Protein AF-A0A5J5FDM2-F1 (afdb_monomer_lite)

Foldseek 3Di:
DPPPLPCVCVLPPDDVVSSVLLVVLLVVQVVPPPVRSSVLSVLQVVVCVLLVHHLVVLLVLLVDPCSLVSLLVSLVVCVVVVHALLVSVVSVVSSQSSNVSVVRHDDNPHDTPNNVPDPPVVPDDDDDPVRLVVVLVPDDPVVNVLSCCCVPVVDDSCVVADPSRPRD

Structure (mmCIF, N/CA/C/O backbone):
data_AF-A0A5J5FDM2-F1
#
_entry.id   AF-A0A5J5FDM2-F1
#
loop_
_atom_site.group_PDB
_atom_site.id
_atom_site.type_symbol
_atom_site.label_atom_id
_atom_site.label_alt_id
_atom_site.label_comp_id
_atom_site.label_asym_id
_atom_site.label_entity_id
_atom_site.label_seq_id
_atom_site.pdbx_PDB_ins_code
_atom_site.Cartn_x
_atom_site.Cartn_y
_atom_site.Cartn_z
_atom_site.occupancy
_atom_site.B_iso_or_equiv
_atom_site.auth_seq_id
_atom_site.auth_comp_id
_atom_site.auth_asym_id
_atom_site.auth_atom_id
_atom_site.pdbx_PDB_model_num
ATOM 1 N N . MET A 1 1 ? 3.220 13.444 -18.252 1.00 30.58 1 MET A N 1
ATOM 2 C CA . MET A 1 1 ? 1.782 13.329 -17.924 1.00 30.58 1 MET A CA 1
ATOM 3 C C . MET A 1 1 ? 1.684 13.108 -16.427 1.00 30.58 1 MET A C 1
ATOM 5 O O . MET A 1 1 ? 1.745 11.972 -15.974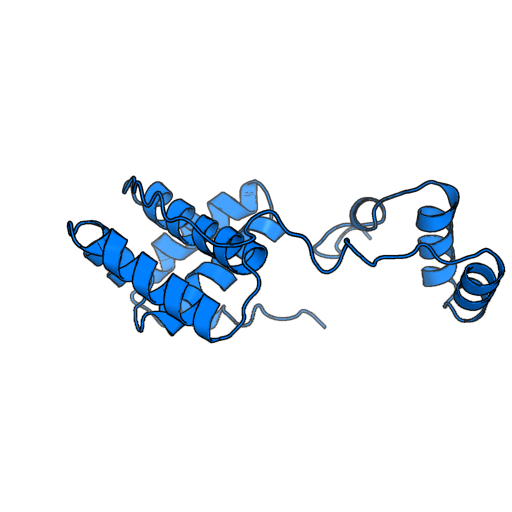 1.00 30.58 1 MET A O 1
ATOM 9 N N . THR A 1 2 ? 1.669 14.200 -15.666 1.00 30.70 2 THR A N 1
ATOM 10 C CA . THR A 1 2 ? 1.570 14.185 -14.205 1.00 30.70 2 THR A CA 1
ATOM 11 C C . THR A 1 2 ? 0.257 13.499 -13.863 1.00 30.70 2 THR A C 1
ATOM 13 O O . THR A 1 2 ? -0.815 14.033 -14.148 1.00 30.70 2 THR A O 1
ATOM 16 N N . ARG A 1 3 ? 0.318 12.254 -13.381 1.00 34.44 3 ARG A N 1
ATOM 17 C CA . ARG A 1 3 ? -0.874 11.568 -12.888 1.00 34.44 3 ARG A CA 1
ATOM 18 C C . ARG A 1 3 ? -1.282 12.316 -11.630 1.00 34.44 3 ARG A C 1
ATOM 20 O O . ARG A 1 3 ? -0.733 12.055 -10.568 1.00 34.44 3 ARG A O 1
ATOM 27 N N . GLU A 1 4 ? -2.208 13.263 -11.765 1.00 39.03 4 GLU A N 1
ATOM 28 C CA . GLU A 1 4 ? -2.963 13.774 -10.625 1.00 39.03 4 GLU A CA 1
ATOM 29 C C . GLU A 1 4 ? -3.376 12.552 -9.787 1.00 39.03 4 GLU A C 1
ATOM 31 O O . GLU A 1 4 ? -3.972 11.617 -10.345 1.00 39.03 4 GLU A O 1
ATOM 36 N N . PRO A 1 5 ? -3.004 12.477 -8.496 1.00 48.97 5 PRO A N 1
ATOM 37 C CA . PRO A 1 5 ? -3.362 11.329 -7.686 1.00 48.97 5 PRO A CA 1
ATOM 38 C C . PRO A 1 5 ? -4.881 11.198 -7.750 1.00 48.97 5 PRO A C 1
ATOM 40 O O . PRO A 1 5 ? -5.584 12.153 -7.414 1.00 48.97 5 PRO A O 1
ATOM 43 N N . LYS A 1 6 ? -5.393 10.026 -8.166 1.00 46.84 6 LYS A N 1
ATOM 44 C CA . LYS A 1 6 ? -6.831 9.683 -8.327 1.00 46.84 6 LYS A CA 1
ATOM 45 C C . LYS A 1 6 ? -7.716 9.985 -7.101 1.00 46.84 6 LYS A C 1
ATOM 47 O O . LYS A 1 6 ? -8.914 9.723 -7.104 1.00 46.84 6 LYS A O 1
ATOM 52 N N . TYR A 1 7 ? -7.116 10.496 -6.042 1.00 52.44 7 TYR A N 1
ATOM 53 C CA . TYR A 1 7 ? -7.615 10.548 -4.694 1.00 52.44 7 TYR A CA 1
ATOM 54 C C . TYR A 1 7 ? -7.629 11.971 -4.119 1.00 52.44 7 TYR A C 1
ATOM 56 O O . TYR A 1 7 ? -8.100 12.139 -2.999 1.00 52.44 7 TYR A O 1
ATOM 64 N N . LYS A 1 8 ? -7.184 12.994 -4.879 1.00 52.06 8 LYS A N 1
ATOM 65 C CA . LYS A 1 8 ? -7.336 14.417 -4.507 1.00 52.06 8 LYS A CA 1
ATOM 66 C C . LYS A 1 8 ? -8.771 14.741 -4.077 1.00 52.06 8 LYS A C 1
ATOM 68 O O . LYS A 1 8 ? -8.947 15.469 -3.110 1.00 52.06 8 LYS A O 1
ATOM 73 N N . LYS A 1 9 ? -9.767 14.111 -4.718 1.00 53.59 9 LYS A N 1
ATOM 74 C CA . LYS A 1 9 ? -11.189 14.245 -4.374 1.00 53.59 9 LYS A CA 1
ATOM 75 C C . LYS A 1 9 ? -11.499 13.966 -2.894 1.00 53.59 9 LYS A C 1
ATOM 77 O O . LYS A 1 9 ? -12.259 14.699 -2.280 1.00 53.59 9 LYS A O 1
ATOM 82 N N . TYR A 1 10 ? -10.823 12.995 -2.271 1.00 54.69 10 TYR A N 1
ATOM 83 C CA . TYR A 1 10 ? -11.023 12.654 -0.854 1.00 54.69 10 TYR A CA 1
ATOM 84 C C . TYR A 1 10 ? -10.352 13.639 0.113 1.00 54.69 10 TYR A C 1
ATOM 86 O O . TYR A 1 10 ? -10.640 13.605 1.302 1.00 54.69 10 TYR A O 1
ATOM 94 N N . ILE A 1 11 ? -9.462 14.505 -0.383 1.00 54.84 11 ILE A N 1
ATOM 95 C CA . ILE A 1 11 ? -8.869 15.617 0.377 1.00 54.84 11 ILE A CA 1
ATOM 96 C C . ILE A 1 11 ? -9.738 16.881 0.240 1.00 54.84 11 ILE A C 1
ATOM 98 O O . ILE A 1 11 ? -9.611 17.802 1.041 1.00 54.84 11 ILE A O 1
ATOM 102 N N . THR A 1 12 ? -10.612 16.949 -0.769 1.00 50.97 12 THR A N 1
ATOM 103 C CA . THR A 1 12 ? -11.384 18.157 -1.099 1.00 50.97 12 THR A CA 1
ATOM 104 C C . THR A 1 12 ? -12.884 18.057 -0.817 1.00 50.97 12 THR A C 1
ATOM 106 O O . THR A 1 12 ? -13.516 19.098 -0.689 1.00 50.97 12 THR A O 1
ATOM 109 N N . GLU A 1 13 ? -13.467 16.857 -0.712 1.00 52.12 13 GLU A N 1
ATOM 110 C CA . GLU A 1 13 ? -14.934 16.666 -0.685 1.00 52.12 13 GLU A CA 1
ATOM 111 C C . GLU A 1 13 ? -15.542 16.361 0.703 1.00 52.12 13 GLU A C 1
ATOM 113 O O . GLU A 1 13 ? -16.762 16.296 0.820 1.00 52.12 13 GLU A O 1
ATOM 118 N N . GLY A 1 14 ? -14.747 16.188 1.769 1.00 56.25 14 GLY A N 1
ATOM 119 C CA . GLY A 1 14 ? -15.275 15.958 3.127 1.00 56.25 14 GLY A CA 1
ATOM 120 C C . GLY A 1 14 ? -15.301 17.198 4.033 1.00 56.25 14 GLY A C 1
ATOM 121 O O . GLY A 1 14 ? -14.917 18.290 3.615 1.00 56.25 14 GLY A O 1
ATOM 122 N N . SER A 1 15 ? -15.732 17.028 5.296 1.00 55.62 15 SER A N 1
ATOM 123 C CA . SER A 1 15 ? -15.656 18.083 6.327 1.00 55.62 15 SER A CA 1
ATOM 124 C C . SER A 1 15 ? -14.235 18.681 6.385 1.00 55.62 15 SER A C 1
ATOM 126 O O . SER A 1 15 ? -13.265 17.917 6.311 1.00 55.62 15 SER A O 1
ATOM 128 N N . PRO A 1 16 ? -14.069 20.010 6.552 1.00 63.22 16 PRO A N 1
ATOM 129 C CA . PRO A 1 16 ? -12.752 20.648 6.618 1.00 63.22 16 PRO A CA 1
ATOM 130 C C . PRO A 1 16 ? -11.790 19.986 7.617 1.00 63.22 16 PRO A C 1
ATOM 132 O O . PRO A 1 16 ? -10.593 19.877 7.356 1.00 63.22 16 PRO A O 1
ATOM 135 N N . GLU A 1 17 ? -12.315 19.492 8.740 1.00 61.22 17 GLU A N 1
ATOM 136 C CA . GLU A 1 17 ? -11.534 18.830 9.789 1.00 61.22 17 GLU A CA 1
ATOM 137 C C . GLU A 1 17 ? -11.070 17.422 9.390 1.00 61.22 17 GLU A C 1
ATOM 139 O O . GLU A 1 17 ? -9.923 17.054 9.658 1.00 61.22 17 GLU A O 1
ATOM 144 N N . PHE A 1 18 ? -11.923 16.656 8.701 1.00 68.31 18 PHE A N 1
ATOM 145 C CA . PHE A 1 18 ? -11.576 15.339 8.154 1.00 68.31 18 PHE A CA 1
ATOM 146 C C . PHE A 1 18 ? -10.433 15.454 7.146 1.00 68.31 18 PHE A C 1
ATOM 148 O O . PHE A 1 18 ? -9.412 14.767 7.261 1.00 68.31 18 PHE A O 1
ATOM 155 N N . ASN A 1 19 ? -10.575 16.388 6.205 1.00 74.00 19 ASN A N 1
ATOM 156 C CA . ASN A 1 19 ? -9.572 16.642 5.179 1.00 74.00 19 ASN A CA 1
ATOM 157 C C . ASN A 1 19 ? -8.234 17.053 5.815 1.00 74.00 19 ASN A C 1
ATOM 159 O O . ASN A 1 19 ? -7.168 16.668 5.333 1.00 74.00 19 ASN A O 1
ATOM 163 N N . LEU A 1 20 ? -8.275 17.788 6.932 1.00 83.00 20 LEU A N 1
ATOM 164 C CA . LEU A 1 20 ? -7.082 18.231 7.643 1.00 83.00 20 LEU A CA 1
ATOM 165 C C . LEU A 1 20 ? -6.358 17.093 8.379 1.00 83.00 20 LEU A C 1
ATOM 167 O O . LEU A 1 20 ? -5.132 17.020 8.291 1.00 83.00 20 LEU A O 1
ATOM 171 N N . GLN A 1 21 ? -7.065 16.206 9.087 1.00 87.38 21 GLN A N 1
ATOM 172 C CA . GLN A 1 21 ? -6.434 15.073 9.787 1.00 87.38 21 GLN A CA 1
ATOM 173 C C . GLN A 1 21 ? -5.804 14.088 8.804 1.00 87.38 21 GLN A C 1
ATOM 175 O O . GLN A 1 21 ? -4.645 13.698 8.966 1.00 87.38 21 GLN A O 1
ATOM 180 N N . LEU A 1 22 ? -6.538 13.747 7.744 1.00 87.69 22 LEU A N 1
ATOM 181 C CA . LEU A 1 22 ? -6.052 12.842 6.713 1.00 87.69 22 LEU A CA 1
ATOM 182 C C . LEU A 1 22 ? -4.842 13.439 5.974 1.00 87.69 22 LEU A C 1
ATOM 184 O O . LEU A 1 22 ? -3.858 12.739 5.734 1.00 87.69 22 LEU A O 1
ATOM 188 N N . LYS A 1 23 ? -4.863 14.753 5.700 1.00 87.69 23 LYS A N 1
ATOM 189 C CA . LYS A 1 23 ? -3.710 15.483 5.155 1.00 87.69 23 LYS A CA 1
ATOM 190 C C . LYS A 1 23 ? -2.513 15.455 6.104 1.00 87.69 23 LYS A C 1
ATOM 192 O O . LYS A 1 23 ? -1.408 15.179 5.657 1.00 87.69 23 LYS A O 1
ATOM 197 N N . ARG A 1 24 ? -2.705 15.705 7.404 1.00 91.44 24 ARG A N 1
ATOM 198 C CA . ARG A 1 24 ? -1.613 15.660 8.397 1.00 91.44 24 ARG A CA 1
ATOM 199 C C . ARG A 1 24 ? -0.960 14.282 8.461 1.00 91.44 24 ARG A C 1
ATOM 201 O O . ARG A 1 24 ? 0.263 14.200 8.482 1.00 91.44 24 ARG A O 1
ATOM 208 N N . TRP A 1 25 ? -1.758 13.217 8.449 1.00 94.25 25 TRP A N 1
ATOM 209 C CA . TRP A 1 25 ? -1.241 11.850 8.405 1.00 94.25 25 TRP A CA 1
ATOM 210 C C . TRP A 1 25 ? -0.455 11.576 7.121 1.00 94.25 25 TRP A C 1
ATOM 212 O O . TRP A 1 25 ? 0.660 11.060 7.184 1.00 94.25 25 TRP A O 1
ATOM 222 N N . TYR A 1 26 ? -1.005 11.969 5.969 1.00 91.75 26 TYR A N 1
ATOM 223 C CA . TYR A 1 26 ? -0.344 11.816 4.676 1.00 91.75 26 TYR A CA 1
ATOM 224 C C . TYR A 1 26 ? 1.000 12.554 4.623 1.00 91.75 26 TYR A C 1
ATOM 226 O O . TYR A 1 26 ? 2.009 11.947 4.275 1.00 91.75 26 TYR A O 1
ATOM 234 N N . GLU A 1 27 ? 1.040 13.828 5.020 1.00 90.38 27 GLU A N 1
ATOM 235 C CA . GLU A 1 27 ? 2.276 14.622 5.045 1.00 90.38 27 GLU A CA 1
ATOM 236 C C . GLU A 1 27 ? 3.299 14.050 6.036 1.00 90.38 27 GLU A C 1
ATOM 238 O O . GLU A 1 27 ? 4.490 13.994 5.734 1.00 90.38 27 GLU A O 1
ATOM 243 N N . ASN A 1 28 ? 2.847 13.537 7.187 1.00 94.31 28 ASN A N 1
ATOM 244 C CA . ASN A 1 28 ? 3.720 12.856 8.142 1.00 94.31 28 ASN A CA 1
ATOM 245 C C . ASN A 1 28 ? 4.359 11.588 7.547 1.00 94.31 28 ASN A C 1
ATOM 247 O O . ASN A 1 28 ? 5.544 11.341 7.755 1.00 94.31 28 ASN A O 1
ATOM 251 N N . LEU A 1 29 ? 3.605 10.787 6.785 1.00 93.94 29 LEU A N 1
ATOM 252 C CA . LEU A 1 29 ? 4.170 9.642 6.061 1.00 93.94 29 LEU A CA 1
ATOM 253 C C . LEU A 1 29 ? 5.117 10.096 4.945 1.00 93.94 29 LEU A C 1
ATOM 255 O O . LEU A 1 29 ? 6.194 9.519 4.776 1.00 93.94 29 LEU A O 1
ATOM 259 N N . LYS A 1 30 ? 4.728 11.140 4.204 1.00 90.12 30 LYS A N 1
ATOM 260 C CA . LYS A 1 30 ? 5.486 11.680 3.072 1.00 90.12 30 LYS A CA 1
ATOM 261 C C . LYS A 1 30 ? 6.852 12.200 3.510 1.00 90.12 30 LYS A C 1
ATOM 263 O O . LYS A 1 30 ? 7.819 11.994 2.784 1.00 90.12 30 LYS A O 1
ATOM 268 N N . ALA A 1 31 ? 6.943 12.784 4.707 1.00 90.56 31 ALA A N 1
ATOM 269 C CA . ALA A 1 31 ? 8.198 13.244 5.298 1.00 90.56 31 ALA A CA 1
ATOM 270 C C . ALA A 1 31 ? 9.259 12.134 5.412 1.00 90.56 31 ALA A C 1
ATOM 272 O O . ALA A 1 31 ? 10.451 12.427 5.393 1.00 90.56 31 ALA A O 1
ATOM 273 N N . HIS A 1 32 ? 8.840 10.867 5.511 1.00 89.69 32 HIS A N 1
ATOM 274 C CA . HIS A 1 32 ? 9.751 9.725 5.489 1.00 89.69 32 HIS A CA 1
ATOM 275 C C . HIS A 1 32 ? 9.853 9.073 4.104 1.00 89.69 32 HIS A C 1
ATOM 277 O O . HIS A 1 32 ? 10.944 8.738 3.653 1.00 89.69 32 HIS A O 1
ATOM 283 N N . SER A 1 33 ? 8.721 8.852 3.430 1.00 89.88 33 SER A N 1
ATOM 284 C CA . SER A 1 33 ? 8.680 8.190 2.125 1.00 89.88 33 SER A CA 1
ATOM 285 C C . SER A 1 33 ? 7.412 8.559 1.359 1.00 89.88 33 SER A C 1
ATOM 287 O O . SER A 1 33 ? 6.301 8.191 1.753 1.00 89.88 33 SER A O 1
ATOM 289 N N . VAL A 1 34 ? 7.584 9.210 0.205 1.00 88.12 34 VAL A N 1
ATOM 290 C CA . VAL A 1 34 ? 6.486 9.538 -0.721 1.00 88.12 34 VAL A CA 1
ATOM 291 C C . VAL A 1 34 ? 5.754 8.271 -1.175 1.00 88.12 34 VAL A C 1
ATOM 293 O O . VAL A 1 34 ? 4.527 8.212 -1.129 1.00 88.12 34 VAL A O 1
ATOM 296 N N . ILE A 1 35 ? 6.504 7.216 -1.515 1.00 89.69 35 ILE A N 1
ATOM 297 C CA . ILE A 1 35 ? 5.959 5.916 -1.941 1.00 89.69 35 ILE A CA 1
ATOM 298 C C . ILE A 1 35 ? 5.047 5.328 -0.865 1.00 89.69 35 ILE A C 1
ATOM 300 O O . ILE A 1 35 ? 3.944 4.856 -1.158 1.00 89.69 35 ILE A O 1
ATOM 304 N N . THR A 1 36 ? 5.502 5.363 0.390 1.00 91.56 36 THR A N 1
ATOM 305 C CA . THR A 1 36 ? 4.733 4.850 1.528 1.00 91.56 36 THR A CA 1
ATOM 306 C C . THR A 1 36 ? 3.470 5.670 1.728 1.00 91.56 36 THR A C 1
ATOM 308 O O . THR A 1 36 ? 2.400 5.082 1.852 1.00 91.56 36 THR A O 1
ATOM 311 N N . ALA A 1 37 ? 3.567 7.001 1.697 1.00 90.62 37 ALA A N 1
ATOM 312 C CA . ALA A 1 37 ? 2.421 7.892 1.852 1.00 90.62 37 ALA A CA 1
ATOM 313 C C . ALA A 1 37 ? 1.338 7.617 0.801 1.00 90.62 37 ALA A C 1
ATOM 315 O O . ALA A 1 37 ? 0.182 7.373 1.148 1.00 90.62 37 ALA A O 1
ATOM 316 N N . GLU A 1 38 ? 1.710 7.567 -0.480 1.00 88.88 38 GLU A N 1
ATOM 317 C CA . GLU A 1 38 ? 0.766 7.296 -1.568 1.00 88.88 38 GLU A CA 1
ATOM 318 C C . GLU A 1 38 ? 0.156 5.900 -1.488 1.00 88.88 38 GLU A C 1
ATOM 320 O O . GLU A 1 38 ? -1.042 5.712 -1.732 1.00 88.88 38 GLU A O 1
ATOM 325 N N . THR A 1 39 ? 0.980 4.905 -1.170 1.00 90.62 39 THR A N 1
ATOM 326 C CA . THR A 1 39 ? 0.529 3.520 -1.106 1.00 90.62 39 THR A CA 1
ATOM 327 C C . THR A 1 39 ? -0.404 3.320 0.084 1.00 90.62 39 THR A C 1
ATOM 329 O O . THR A 1 39 ? -1.495 2.772 -0.081 1.00 90.62 39 THR A O 1
ATOM 332 N N . TYR A 1 40 ? -0.039 3.823 1.263 1.00 93.56 40 TYR A N 1
ATOM 333 C CA . TYR A 1 40 ? -0.863 3.717 2.463 1.00 93.56 40 TYR A CA 1
ATOM 334 C C . TYR A 1 40 ? -2.189 4.443 2.283 1.00 93.56 40 TYR A C 1
ATOM 336 O O . TYR A 1 40 ? -3.238 3.876 2.576 1.00 93.56 40 TYR A O 1
ATOM 344 N N . PHE A 1 41 ? -2.165 5.649 1.719 1.00 89.94 41 PHE A N 1
ATOM 345 C CA . PHE A 1 41 ? -3.378 6.404 1.433 1.00 89.94 41 PHE A CA 1
ATOM 346 C C . PHE A 1 41 ? -4.341 5.627 0.526 1.00 89.94 41 PHE A C 1
ATOM 348 O O . PHE A 1 41 ? -5.522 5.475 0.836 1.00 89.94 41 PHE A O 1
ATOM 355 N N . ARG A 1 42 ? -3.829 5.060 -0.572 1.00 87.62 42 ARG A N 1
ATOM 356 C CA . ARG A 1 42 ? -4.631 4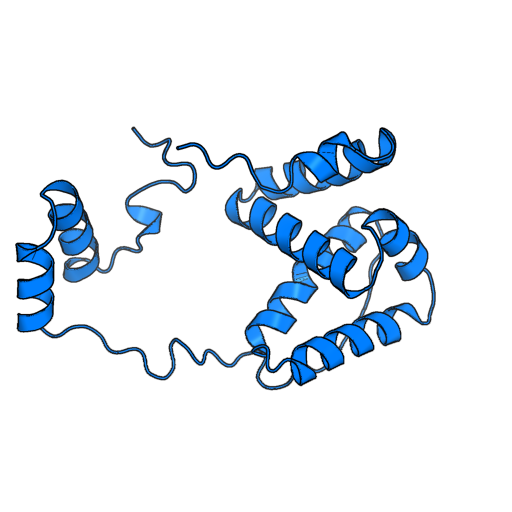.275 -1.521 1.00 87.62 42 ARG A CA 1
ATOM 357 C C . ARG A 1 42 ? -5.247 3.038 -0.875 1.00 87.62 42 ARG A C 1
ATOM 359 O O . ARG A 1 42 ? -6.412 2.738 -1.117 1.00 87.62 42 ARG A O 1
ATOM 366 N N . HIS A 1 43 ? -4.466 2.316 -0.080 1.00 89.69 43 HIS A N 1
ATOM 367 C CA . HIS A 1 43 ? -4.929 1.105 0.587 1.00 89.69 43 HIS A CA 1
ATOM 368 C C . HIS A 1 43 ? -5.914 1.401 1.725 1.00 89.69 43 HIS A C 1
ATOM 370 O O . HIS A 1 43 ? -6.862 0.640 1.890 1.00 89.69 43 HIS A O 1
ATOM 376 N N . LEU A 1 44 ? -5.752 2.514 2.452 1.00 91.12 44 LEU A N 1
ATOM 377 C CA . LEU A 1 44 ? -6.726 2.970 3.447 1.00 91.12 44 LEU A CA 1
ATOM 378 C C . LEU A 1 44 ? -8.083 3.264 2.795 1.00 91.12 44 LEU A C 1
ATOM 380 O O . LEU A 1 44 ? -9.113 2.803 3.280 1.00 91.12 44 LEU A O 1
ATOM 384 N N . LEU A 1 45 ? -8.088 3.986 1.671 1.00 87.00 45 LEU A N 1
ATOM 385 C CA . LEU A 1 45 ? -9.321 4.281 0.939 1.00 87.00 45 LEU A CA 1
ATOM 386 C C . LEU A 1 45 ? -9.965 3.028 0.346 1.00 87.00 45 LEU A C 1
ATOM 388 O O . LEU A 1 45 ? -11.182 2.893 0.398 1.00 87.00 45 LEU A O 1
ATOM 392 N N . LEU A 1 46 ? -9.164 2.100 -0.183 1.00 84.75 46 LEU A N 1
ATOM 393 C CA . LEU A 1 46 ? -9.672 0.811 -0.647 1.00 84.75 46 LEU A CA 1
ATOM 394 C C . LEU A 1 46 ? -10.344 0.038 0.493 1.00 84.75 46 LEU A C 1
ATOM 396 O O . LEU A 1 46 ? -11.395 -0.554 0.290 1.00 84.75 46 LEU A O 1
ATOM 400 N N . TRP A 1 47 ? -9.754 0.051 1.687 1.00 85.94 47 TRP A N 1
ATOM 401 C CA . TRP A 1 47 ? -10.368 -0.541 2.873 1.00 85.94 47 TRP A CA 1
ATOM 402 C C . TRP A 1 47 ? -11.718 0.088 3.193 1.00 85.94 47 TRP A C 1
ATOM 404 O O . TRP A 1 47 ? -12.696 -0.627 3.392 1.00 85.94 47 TRP A O 1
ATOM 414 N N . CYS A 1 48 ? -11.764 1.419 3.189 1.00 86.12 48 CYS A N 1
ATOM 415 C CA . CYS A 1 48 ? -12.980 2.173 3.450 1.00 86.12 48 CYS A CA 1
ATOM 416 C C . CYS A 1 48 ? -14.094 1.811 2.455 1.00 86.12 48 CYS A C 1
ATOM 418 O O . CYS A 1 48 ? -15.209 1.505 2.860 1.00 86.12 48 CYS A O 1
ATOM 420 N N . ASP A 1 49 ? -13.761 1.739 1.167 1.00 84.69 49 ASP A N 1
ATOM 421 C CA . ASP A 1 49 ? -14.685 1.338 0.101 1.00 84.69 49 ASP A CA 1
ATOM 422 C C . ASP A 1 49 ? -15.227 -0.091 0.304 1.00 84.69 49 ASP A C 1
ATOM 424 O O . ASP A 1 49 ? -16.424 -0.343 0.184 1.00 84.69 49 ASP A O 1
ATOM 428 N N . ARG A 1 50 ? -14.365 -1.039 0.696 1.00 82.94 50 ARG A N 1
ATOM 429 C CA . ARG A 1 50 ? -14.743 -2.453 0.898 1.00 82.94 50 ARG A CA 1
ATOM 430 C C . ARG A 1 50 ? -15.581 -2.714 2.140 1.00 82.94 50 ARG A C 1
ATOM 432 O O . ARG A 1 50 ? -16.365 -3.667 2.164 1.00 82.94 50 ARG A O 1
ATOM 439 N N . ASP A 1 51 ? -15.39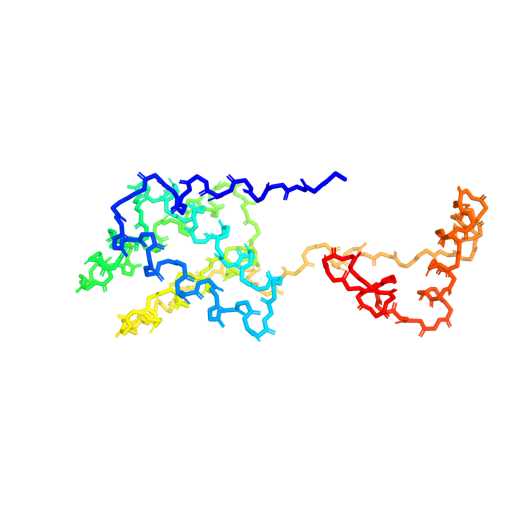5 -1.893 3.156 1.00 84.69 51 ASP A N 1
ATOM 440 C CA . ASP A 1 51 ? -16.131 -1.959 4.412 1.00 84.69 51 ASP A CA 1
ATOM 441 C C . ASP A 1 51 ? -17.314 -0.969 4.453 1.00 84.69 51 ASP A C 1
ATOM 443 O O . ASP A 1 51 ? -17.989 -0.852 5.477 1.00 84.69 51 ASP A O 1
ATOM 447 N N . ASN A 1 52 ? -17.580 -0.283 3.329 1.00 85.00 52 ASN A N 1
ATOM 448 C CA . ASN A 1 52 ? -18.594 0.763 3.179 1.00 85.00 52 ASN A CA 1
ATOM 449 C C . ASN A 1 52 ? -18.553 1.773 4.339 1.00 85.00 52 ASN A C 1
ATOM 451 O O . ASN A 1 52 ? -19.544 2.008 5.029 1.00 85.00 52 ASN A O 1
ATOM 455 N N . THR A 1 53 ? -17.356 2.294 4.585 1.00 86.75 53 THR A N 1
ATOM 456 C CA . THR A 1 53 ? -17.019 3.232 5.657 1.00 86.75 53 THR A CA 1
ATOM 457 C C . THR A 1 53 ? -16.156 4.358 5.088 1.00 86.75 53 THR A C 1
ATOM 459 O O . THR A 1 53 ? -15.845 4.396 3.894 1.00 86.75 53 THR A O 1
ATOM 462 N N . ASN A 1 54 ? -15.729 5.283 5.936 1.00 87.19 54 ASN A N 1
ATOM 463 C CA . ASN A 1 54 ? -14.710 6.276 5.613 1.00 87.19 54 ASN A CA 1
ATOM 464 C C . ASN A 1 54 ? -13.647 6.338 6.725 1.00 87.19 54 ASN A C 1
ATOM 466 O O . ASN A 1 54 ? -13.854 5.784 7.807 1.00 87.19 54 ASN A O 1
ATOM 470 N N . PRO A 1 55 ? -12.499 7.007 6.507 1.00 89.00 55 PRO A N 1
ATOM 471 C CA . PRO A 1 55 ? -11.428 6.978 7.496 1.00 89.00 55 PRO A CA 1
ATOM 472 C C . PRO A 1 55 ? -11.814 7.555 8.868 1.00 89.00 55 PRO A C 1
ATOM 474 O O . PRO A 1 55 ? -11.216 7.137 9.855 1.00 89.00 55 PRO A O 1
ATOM 477 N N . MET A 1 56 ? -12.795 8.465 8.965 1.00 87.00 56 MET A N 1
ATOM 478 C CA . MET A 1 56 ? -13.279 8.977 10.261 1.00 87.00 56 MET A CA 1
ATOM 479 C C . MET A 1 56 ? -14.224 8.006 10.940 1.00 87.00 56 MET A C 1
ATOM 481 O O . MET A 1 56 ? -14.069 7.737 12.126 1.00 87.00 56 MET A O 1
ATOM 485 N N . GLU A 1 57 ? -15.173 7.445 10.195 1.00 88.19 57 GLU A N 1
ATOM 486 C CA . GLU A 1 57 ? -16.048 6.391 10.711 1.00 88.19 57 GLU A CA 1
ATOM 487 C C . GLU A 1 57 ? -15.224 5.211 11.228 1.00 88.19 57 GLU A C 1
ATOM 489 O O . GLU A 1 57 ? -15.545 4.641 12.268 1.00 88.19 57 GLU A O 1
ATOM 494 N N . LEU A 1 58 ? -14.102 4.902 10.574 1.00 89.44 58 LEU A N 1
ATOM 495 C CA . LEU A 1 58 ? -13.155 3.907 11.053 1.00 89.44 58 LEU A CA 1
ATOM 496 C C . LEU A 1 58 ? -12.583 4.242 12.445 1.00 89.44 58 LEU A C 1
ATOM 498 O O . LEU A 1 58 ? -12.392 3.327 13.242 1.00 89.44 58 LEU A O 1
ATOM 502 N N . LEU A 1 59 ? -12.330 5.518 12.767 1.00 91.44 59 LEU A N 1
ATOM 503 C CA . LEU A 1 59 ? -11.862 5.926 14.102 1.00 91.44 59 LEU A CA 1
ATOM 504 C C . LEU A 1 59 ? -12.920 5.655 15.174 1.00 91.44 59 LEU A C 1
ATOM 506 O O . LEU A 1 59 ? -12.583 5.201 16.266 1.00 91.44 59 LEU A O 1
ATOM 510 N N . GLU A 1 60 ? -14.189 5.909 14.860 1.00 90.50 60 GLU A N 1
ATOM 511 C CA . GLU A 1 60 ? -15.306 5.652 15.772 1.00 90.50 60 GLU A CA 1
ATOM 512 C C . GLU A 1 60 ? -15.559 4.152 15.944 1.00 90.50 6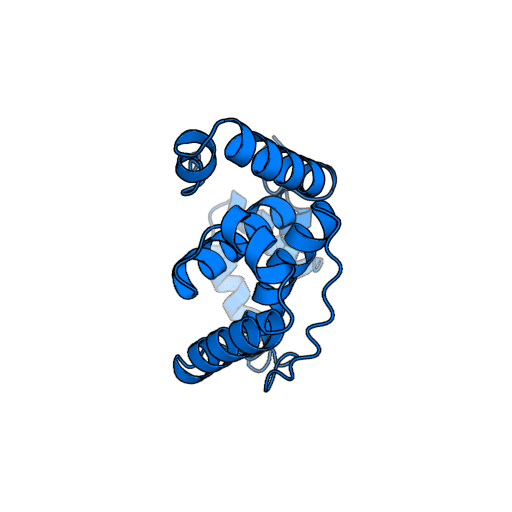0 GLU A C 1
ATOM 514 O O . GLU A 1 60 ? -15.773 3.664 17.055 1.00 90.50 60 GLU A O 1
ATOM 519 N N . LEU A 1 61 ? -15.478 3.393 14.850 1.00 90.31 61 LEU A N 1
ATOM 520 C CA . LEU A 1 61 ? -15.613 1.940 14.867 1.00 90.31 61 LEU A CA 1
ATOM 521 C C . LEU A 1 61 ? -14.468 1.277 15.634 1.00 90.31 61 LEU A C 1
ATOM 523 O O . LEU A 1 61 ? -14.720 0.346 16.389 1.00 90.31 61 LEU A O 1
ATOM 527 N N . ALA A 1 62 ? -13.237 1.777 15.507 1.00 91.12 62 ALA A N 1
ATOM 528 C CA . ALA A 1 62 ? -12.062 1.212 16.169 1.00 91.12 62 ALA A CA 1
ATOM 529 C C . ALA A 1 62 ? -12.088 1.305 17.701 1.00 91.12 62 ALA A C 1
ATOM 531 O O . ALA A 1 62 ? -11.314 0.617 18.365 1.00 91.12 62 ALA A O 1
ATOM 532 N N . ARG A 1 63 ? -12.977 2.128 18.270 1.00 88.94 63 ARG A N 1
ATOM 533 C CA . ARG A 1 63 ? -13.204 2.214 19.721 1.00 88.94 63 ARG A CA 1
ATOM 534 C C . ARG A 1 63 ? -14.131 1.120 20.248 1.00 88.94 63 ARG A C 1
ATOM 536 O O . ARG A 1 63 ? -14.238 0.958 21.460 1.00 88.94 63 ARG A O 1
ATOM 543 N N . ARG A 1 64 ? -14.821 0.400 19.363 1.00 89.56 64 ARG A N 1
ATOM 544 C CA . ARG A 1 64 ? -15.748 -0.672 19.727 1.00 89.56 64 ARG A CA 1
ATOM 545 C C . ARG A 1 64 ? -15.005 -1.995 19.882 1.00 89.56 64 ARG A C 1
ATOM 547 O O . ARG A 1 64 ? -14.032 -2.261 19.177 1.00 89.56 64 ARG A O 1
ATOM 554 N N . GLU A 1 65 ? -15.491 -2.850 20.777 1.00 84.38 65 GLU A N 1
ATOM 555 C CA . GLU A 1 65 ? -14.879 -4.161 21.040 1.00 84.38 65 GLU A CA 1
ATOM 556 C C . GLU A 1 65 ? -14.956 -5.107 19.828 1.00 84.38 65 GLU A C 1
ATOM 558 O O . GLU A 1 65 ? -14.073 -5.941 19.622 1.00 84.38 65 GLU A O 1
ATOM 563 N N . ASP A 1 66 ? -15.975 -4.943 18.984 1.00 88.62 66 ASP A N 1
ATOM 564 C CA . ASP A 1 66 ? -16.240 -5.775 17.809 1.00 88.62 66 ASP A CA 1
ATOM 565 C C . ASP A 1 66 ? -15.436 -5.373 16.563 1.00 88.62 66 ASP A C 1
ATOM 567 O O . ASP A 1 66 ? -15.472 -6.076 15.549 1.00 88.62 66 ASP A O 1
ATOM 571 N N . PHE A 1 67 ? -14.650 -4.293 16.629 1.00 90.19 67 PHE A N 1
ATOM 572 C CA . PHE A 1 67 ? -13.882 -3.785 15.490 1.00 90.19 67 PHE A CA 1
ATOM 573 C C . PHE A 1 67 ? -13.003 -4.857 14.840 1.00 90.19 67 PHE A C 1
ATOM 575 O O . PHE A 1 67 ? -12.935 -4.977 13.617 1.00 90.19 67 PHE A O 1
ATOM 582 N N . ARG A 1 68 ? -12.359 -5.690 15.661 1.00 89.31 68 ARG A N 1
ATOM 583 C CA . ARG A 1 68 ? -11.503 -6.779 15.183 1.00 89.31 68 ARG A CA 1
ATOM 584 C C . ARG A 1 68 ? -12.273 -7.791 14.329 1.00 89.31 68 ARG A C 1
ATOM 586 O O . ARG A 1 68 ? -11.718 -8.281 13.347 1.00 89.31 68 ARG A O 1
ATOM 593 N N . TYR A 1 69 ? -13.522 -8.100 14.681 1.00 90.50 69 TYR A N 1
ATOM 594 C CA . TYR A 1 69 ? -14.353 -9.026 13.909 1.00 90.50 69 TYR A CA 1
ATOM 595 C C . TYR A 1 69 ? -14.705 -8.438 12.545 1.00 90.50 69 TYR A C 1
ATOM 597 O O . TYR A 1 69 ? -14.593 -9.125 11.536 1.00 90.50 69 TYR A O 1
ATOM 605 N N . ARG A 1 70 ? -14.980 -7.134 12.492 1.00 89.50 70 ARG A N 1
ATOM 606 C CA . ARG A 1 70 ? -15.233 -6.426 11.234 1.00 89.50 70 ARG A CA 1
ATOM 607 C C . ARG A 1 70 ? -14.037 -6.473 10.279 1.00 89.50 70 ARG A C 1
ATOM 609 O O . ARG A 1 70 ? -14.195 -6.783 9.100 1.00 89.50 70 ARG A O 1
ATOM 616 N N . ILE A 1 71 ? -12.824 -6.238 10.788 1.00 89.94 71 ILE A N 1
ATOM 617 C CA . ILE A 1 71 ? -11.597 -6.371 9.982 1.00 89.94 71 ILE A CA 1
ATOM 618 C C . ILE A 1 71 ? -11.412 -7.813 9.504 1.00 89.94 71 ILE A C 1
ATOM 620 O O . ILE A 1 71 ? -11.056 -8.050 8.348 1.00 89.94 71 ILE A O 1
ATOM 624 N N . MET A 1 72 ? -11.698 -8.787 10.368 1.00 90.75 72 MET A N 1
ATOM 625 C CA . MET A 1 72 ? -11.638 -10.197 10.001 1.00 90.75 72 MET A CA 1
ATOM 626 C C . MET A 1 72 ? -12.608 -10.528 8.861 1.00 90.75 72 MET A C 1
ATOM 628 O O . MET A 1 72 ? -12.193 -11.193 7.916 1.00 90.75 72 MET A O 1
ATOM 632 N N . ASP A 1 73 ? -13.840 -10.025 8.884 1.00 91.19 73 ASP A N 1
ATOM 633 C CA . ASP A 1 73 ? -14.828 -10.274 7.827 1.00 91.19 73 ASP A CA 1
ATOM 634 C C . ASP A 1 73 ? -14.382 -9.722 6.470 1.00 91.19 73 ASP A C 1
ATOM 636 O O . ASP A 1 73 ? -14.514 -10.394 5.444 1.00 91.19 73 ASP A O 1
ATOM 640 N N . VAL A 1 74 ? -13.793 -8.526 6.444 1.00 89.69 74 VAL A N 1
ATOM 641 C CA . VAL A 1 74 ? -13.255 -7.946 5.204 1.00 89.69 74 VAL A CA 1
ATOM 642 C C . VAL A 1 74 ? -12.057 -8.748 4.689 1.00 89.69 74 VAL A C 1
ATOM 644 O O . VAL A 1 74 ? -11.953 -8.987 3.485 1.00 89.69 74 VAL A O 1
ATOM 647 N N . ILE A 1 75 ? -11.191 -9.244 5.579 1.00 90.81 75 ILE A N 1
ATOM 648 C CA . ILE A 1 75 ? -10.109 -10.170 5.209 1.00 90.81 75 ILE A CA 1
ATOM 649 C C . ILE A 1 75 ? -10.679 -11.443 4.570 1.00 90.81 75 ILE A C 1
ATOM 651 O O . ILE A 1 75 ? -10.210 -11.842 3.503 1.00 90.81 75 ILE A O 1
ATOM 655 N N . ARG A 1 76 ? -11.730 -12.044 5.147 1.00 92.50 76 ARG A N 1
ATOM 656 C CA . ARG A 1 76 ? -12.379 -13.232 4.560 1.00 92.50 76 ARG A CA 1
ATOM 657 C C . ARG A 1 76 ? -13.009 -12.937 3.200 1.00 92.50 76 ARG A C 1
ATOM 659 O O . ARG A 1 76 ? -12.935 -13.783 2.313 1.00 92.50 76 ARG A O 1
ATOM 666 N N . ARG A 1 77 ? -13.552 -11.732 2.980 1.00 90.75 77 ARG A N 1
ATOM 667 C CA . ARG A 1 77 ? -14.013 -11.301 1.645 1.00 90.75 77 ARG A CA 1
ATOM 668 C C . ARG A 1 77 ? -12.861 -11.230 0.642 1.00 90.75 77 ARG A C 1
ATOM 670 O O . ARG A 1 77 ? -13.008 -11.724 -0.471 1.00 90.75 77 ARG A O 1
ATOM 677 N N . PHE A 1 78 ? -11.705 -10.683 1.023 1.00 89.69 78 PHE A N 1
ATOM 678 C CA . PHE A 1 78 ? -10.536 -10.663 0.138 1.00 89.69 78 PHE A CA 1
ATOM 679 C C . PHE A 1 78 ? -10.025 -12.067 -0.204 1.00 89.69 78 PHE A C 1
ATOM 681 O O . PHE A 1 78 ? -9.643 -12.315 -1.350 1.00 89.69 78 PHE A O 1
ATOM 688 N N . GLU A 1 79 ? -10.036 -12.988 0.757 1.00 90.69 79 GLU A N 1
ATOM 689 C CA . GLU A 1 79 ? -9.684 -14.389 0.510 1.00 90.69 79 GLU A CA 1
ATOM 690 C C . GLU A 1 79 ? -10.691 -15.069 -0.429 1.00 90.69 79 GLU A C 1
ATOM 692 O O . GLU A 1 79 ? -10.280 -15.759 -1.361 1.00 90.69 79 GLU A O 1
ATOM 697 N N . ALA A 1 80 ? -11.994 -14.827 -0.246 1.00 90.81 80 ALA A N 1
ATOM 698 C CA . ALA A 1 80 ? -13.046 -15.346 -1.123 1.00 90.81 80 ALA A CA 1
ATOM 699 C C . ALA A 1 80 ? -12.943 -14.800 -2.561 1.00 90.81 80 ALA A C 1
ATOM 701 O O . ALA A 1 80 ? -13.242 -15.509 -3.518 1.00 90.81 80 ALA A O 1
ATOM 702 N N . GLU A 1 81 ? -12.458 -13.567 -2.729 1.00 90.12 81 GLU A N 1
ATOM 703 C CA . GLU A 1 81 ? -12.123 -12.976 -4.033 1.00 90.12 81 GLU A CA 1
ATOM 704 C C . GLU A 1 81 ? -10.821 -13.528 -4.650 1.00 90.12 81 GLU A C 1
ATOM 706 O O . GLU A 1 81 ? -10.419 -13.098 -5.736 1.00 90.12 81 GLU A O 1
ATOM 711 N N . GLY A 1 82 ? -10.120 -14.435 -3.963 1.00 89.25 82 GLY A N 1
ATOM 712 C CA . GLY A 1 82 ? -8.863 -15.020 -4.428 1.00 89.25 82 GLY A CA 1
ATOM 713 C C . GLY A 1 82 ? -7.681 -14.048 -4.410 1.00 89.25 82 GLY A C 1
ATOM 714 O O . GLY A 1 82 ? -6.732 -14.218 -5.181 1.00 89.25 82 GLY A O 1
ATOM 715 N N . LYS A 1 83 ? -7.714 -12.999 -3.574 1.00 88.62 83 LYS A N 1
ATOM 716 C CA . LYS A 1 83 ? -6.555 -12.107 -3.410 1.00 88.62 83 LYS A CA 1
ATOM 717 C C . LYS A 1 83 ? -5.414 -12.847 -2.709 1.00 88.62 83 LYS A C 1
ATOM 719 O O . LYS A 1 83 ? -5.634 -13.654 -1.813 1.00 88.62 83 LYS A O 1
ATOM 724 N N . ALA A 1 84 ? -4.179 -12.540 -3.103 1.00 86.88 84 ALA A N 1
ATOM 725 C CA . ALA A 1 84 ? -2.994 -13.129 -2.485 1.00 86.88 84 ALA A CA 1
ATOM 726 C C . ALA A 1 84 ? -2.874 -12.725 -1.006 1.00 86.88 84 ALA A C 1
ATOM 728 O O . ALA A 1 84 ? -3.056 -11.552 -0.677 1.00 86.88 84 ALA A O 1
ATOM 729 N N . GLY A 1 85 ? -2.488 -13.658 -0.131 1.00 86.12 85 GLY A N 1
ATOM 730 C CA . GLY A 1 85 ? -2.305 -13.388 1.300 1.00 86.12 85 GLY A CA 1
ATOM 731 C C . GLY A 1 85 ? -1.344 -12.232 1.579 1.00 86.12 85 GLY A C 1
ATOM 732 O O . GLY A 1 85 ? -1.638 -11.359 2.393 1.00 86.12 85 GLY A O 1
ATOM 733 N N . SER A 1 86 ? -0.241 -12.156 0.830 1.00 86.06 86 SER A N 1
ATOM 734 C CA . SER A 1 86 ? 0.723 -11.049 0.906 1.00 86.06 86 SER A CA 1
ATOM 735 C C . SER A 1 86 ? 0.121 -9.685 0.564 1.00 86.06 86 SER A C 1
ATOM 737 O O . SER A 1 86 ? 0.479 -8.678 1.175 1.00 86.06 86 SER A O 1
ATOM 739 N N . TYR A 1 87 ? -0.845 -9.636 -0.357 1.00 85.38 87 TYR A N 1
ATOM 740 C CA . TYR A 1 87 ? -1.584 -8.412 -0.663 1.00 85.38 87 TYR A CA 1
ATOM 741 C C . TYR A 1 87 ? -2.511 -8.004 0.489 1.00 85.38 87 TYR A C 1
ATOM 743 O O . TYR A 1 87 ? -2.561 -6.826 0.843 1.00 85.38 87 TYR A O 1
ATOM 751 N N . ILE A 1 88 ? -3.214 -8.967 1.091 1.00 87.31 88 ILE A N 1
ATOM 752 C CA . ILE A 1 88 ? -4.139 -8.721 2.207 1.00 87.31 88 ILE A CA 1
ATOM 753 C C . ILE A 1 88 ? -3.371 -8.236 3.445 1.00 87.31 88 ILE A C 1
ATOM 755 O O . ILE A 1 88 ? -3.725 -7.206 4.014 1.00 87.31 88 ILE A O 1
ATOM 759 N N . SER A 1 89 ? -2.273 -8.911 3.800 1.00 85.94 89 SER A N 1
ATOM 760 C CA . SER A 1 89 ? -1.396 -8.527 4.918 1.00 85.94 89 SER A CA 1
ATOM 761 C C . SER A 1 89 ? -0.818 -7.121 4.727 1.00 85.94 89 SER A C 1
ATOM 763 O O . SER A 1 89 ? -0.818 -6.289 5.637 1.00 85.94 89 SER A O 1
ATOM 765 N N . TYR A 1 90 ? -0.391 -6.793 3.504 1.00 84.06 90 TYR A N 1
ATOM 766 C CA . TYR A 1 90 ? 0.087 -5.449 3.201 1.00 84.06 90 TYR A CA 1
ATOM 767 C C . TYR A 1 90 ? -1.021 -4.391 3.320 1.00 84.06 90 TYR A C 1
ATOM 769 O O . TYR A 1 90 ? -0.761 -3.290 3.804 1.00 84.06 90 TYR A O 1
ATOM 777 N N . ALA A 1 91 ? -2.257 -4.717 2.933 1.00 81.19 91 ALA A N 1
ATOM 778 C CA . ALA A 1 91 ? -3.396 -3.809 3.026 1.00 81.19 91 ALA A CA 1
ATOM 779 C C . ALA A 1 91 ? -3.835 -3.508 4.471 1.00 81.19 91 ALA A C 1
ATOM 781 O O . ALA A 1 91 ? -4.511 -2.506 4.681 1.00 81.19 91 ALA A O 1
ATOM 782 N N . GLU A 1 92 ? -3.459 -4.316 5.466 1.00 87.25 92 GLU A N 1
ATOM 783 C CA . GLU A 1 92 ? -3.751 -4.056 6.886 1.00 87.25 92 GLU A CA 1
ATOM 784 C C . GLU A 1 92 ? -2.859 -2.947 7.477 1.00 87.25 92 GLU A C 1
ATOM 786 O O . GLU A 1 92 ? -3.302 -2.141 8.299 1.00 87.25 92 GLU A O 1
ATOM 791 N N . LYS A 1 93 ? -1.599 -2.842 7.034 1.00 90.2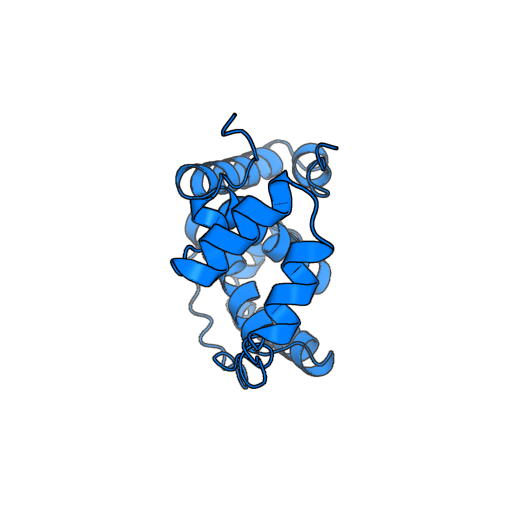5 93 LYS A N 1
ATOM 792 C CA . LYS A 1 93 ? -0.624 -1.884 7.598 1.00 90.25 93 LYS A CA 1
ATOM 793 C C . LYS A 1 93 ? -1.091 -0.418 7.566 1.00 90.25 93 LYS A C 1
ATOM 795 O O . LYS A 1 93 ? -0.898 0.275 8.568 1.00 90.25 93 LYS A O 1
ATOM 800 N N . PRO A 1 94 ? -1.704 0.084 6.478 1.00 93.31 94 PRO A N 1
ATOM 801 C CA . PRO A 1 94 ? -2.211 1.452 6.407 1.00 93.31 94 PRO A CA 1
ATOM 802 C C . PRO A 1 94 ? -3.338 1.726 7.399 1.00 93.31 94 PRO A C 1
ATOM 804 O O . PRO A 1 94 ? -3.379 2.810 7.974 1.00 93.31 94 PRO A O 1
ATOM 807 N N . LEU A 1 95 ? -4.201 0.734 7.646 1.00 92.62 95 LEU A N 1
ATOM 808 C CA . LEU A 1 95 ? -5.270 0.810 8.638 1.00 92.62 95 LEU A CA 1
ATOM 809 C C . LEU A 1 95 ? -4.682 1.040 10.034 1.00 92.62 95 LEU A C 1
ATOM 811 O O . LEU A 1 95 ? -5.013 2.013 10.706 1.00 92.62 95 LEU A O 1
ATOM 815 N N . ILE A 1 96 ? -3.737 0.184 10.434 1.00 92.31 96 ILE A N 1
ATOM 816 C CA . ILE A 1 96 ? -3.049 0.283 11.727 1.00 92.31 96 ILE A CA 1
ATOM 817 C C . ILE A 1 96 ? -2.292 1.613 11.832 1.00 92.31 96 ILE A C 1
ATOM 819 O O . ILE A 1 96 ? -2.324 2.258 12.878 1.00 92.31 96 ILE A O 1
ATOM 823 N N . SER A 1 97 ? -1.630 2.048 10.755 1.00 94.88 97 SER A N 1
ATOM 824 C CA . SER A 1 97 ? -0.914 3.327 10.714 1.00 94.88 97 SER A CA 1
ATOM 825 C C . SER A 1 97 ? -1.845 4.520 10.942 1.00 94.88 97 SER A C 1
ATOM 827 O O . SER A 1 97 ? -1.504 5.401 11.732 1.00 94.88 97 SER A O 1
ATOM 829 N N . TRP A 1 98 ? -3.010 4.536 10.292 1.00 95.06 98 TRP A N 1
ATOM 830 C CA . TRP A 1 98 ? -4.018 5.583 10.453 1.00 95.06 98 TRP A CA 1
ATOM 831 C C . TRP A 1 98 ? -4.596 5.609 11.871 1.00 95.06 98 TRP A C 1
ATOM 833 O O . TRP A 1 98 ? -4.638 6.666 12.501 1.00 95.06 98 TRP A O 1
ATOM 843 N N . LEU A 1 99 ? -4.973 4.449 12.416 1.00 94.31 99 LEU A N 1
ATOM 844 C CA . LEU A 1 99 ? -5.494 4.342 13.782 1.00 94.31 99 LEU A CA 1
ATOM 845 C C . LEU A 1 99 ? -4.460 4.810 14.813 1.00 94.31 99 LEU A C 1
ATOM 847 O O . LEU A 1 99 ? -4.767 5.642 15.666 1.00 94.31 99 LEU A O 1
ATOM 851 N N . LYS A 1 100 ? -3.207 4.362 14.672 1.00 94.94 100 LYS A N 1
ATOM 852 C CA . LYS A 1 100 ? -2.103 4.749 15.557 1.00 94.94 100 LYS A CA 1
ATOM 853 C C . LYS A 1 100 ? -1.817 6.249 15.505 1.00 94.94 100 LYS A C 1
ATOM 855 O O . LYS A 1 100 ? -1.589 6.851 16.551 1.00 94.94 100 LYS A O 1
ATOM 860 N N . PHE A 1 101 ? -1.835 6.855 14.315 1.00 94.94 101 PHE A N 1
ATOM 861 C CA . PHE A 1 101 ? -1.657 8.303 14.155 1.00 94.94 101 PHE A CA 1
ATOM 862 C C . PHE A 1 101 ? -2.719 9.102 14.923 1.00 94.94 101 PHE A C 1
ATOM 864 O O . PHE A 1 101 ? -2.417 10.159 15.468 1.00 94.94 101 PHE A O 1
ATOM 871 N N . ASN A 1 102 ? -3.932 8.556 15.033 1.00 93.88 102 ASN A N 1
ATOM 872 C CA . ASN A 1 102 ? -5.045 9.142 15.778 1.00 93.88 102 ASN A CA 1
ATOM 873 C C . ASN A 1 102 ? -5.142 8.643 17.235 1.00 93.88 102 ASN A C 1
ATOM 875 O O . ASN A 1 102 ? -6.175 8.800 17.881 1.00 93.88 102 ASN A O 1
ATOM 879 N N . GLY A 1 103 ? -4.075 8.037 17.769 1.00 93.19 103 GLY A N 1
ATOM 880 C CA . GLY A 1 103 ? -3.991 7.614 19.171 1.00 93.19 103 GLY A CA 1
ATOM 881 C C . GLY A 1 103 ? -4.702 6.298 19.504 1.00 93.19 103 GLY A C 1
ATOM 882 O O . GLY A 1 103 ? -4.782 5.935 20.676 1.00 93.19 103 GLY A O 1
ATOM 883 N N . ILE A 1 104 ? -5.191 5.558 18.507 1.00 93.56 104 ILE A N 1
ATOM 884 C CA . ILE A 1 104 ? -5.900 4.289 18.696 1.00 93.56 104 ILE A CA 1
ATOM 885 C C . ILE A 1 104 ? -4.945 3.127 18.400 1.00 93.56 104 ILE A C 1
ATOM 887 O O . ILE A 1 104 ? -4.573 2.872 17.255 1.00 93.56 104 ILE A O 1
ATOM 891 N N . ASN A 1 105 ? -4.554 2.389 19.439 1.00 89.81 105 ASN A N 1
ATOM 892 C CA . ASN A 1 105 ? -3.710 1.202 19.298 1.00 89.81 105 ASN A CA 1
ATOM 893 C C . ASN A 1 105 ? -4.576 -0.061 19.261 1.00 89.81 105 ASN A C 1
ATOM 895 O O . ASN A 1 105 ? -5.067 -0.510 20.294 1.00 89.81 105 ASN A O 1
ATOM 899 N N . VAL A 1 106 ? -4.735 -0.653 18.076 1.00 86.50 106 VAL A N 1
ATOM 900 C CA . VAL A 1 106 ? -5.484 -1.904 17.891 1.00 86.50 106 VAL A CA 1
ATOM 901 C C . VAL A 1 106 ? -4.556 -3.114 17.828 1.00 86.50 106 VAL A C 1
ATOM 903 O O . VAL A 1 106 ? -3.483 -3.066 17.226 1.00 86.50 106 VAL A O 1
ATOM 906 N N . LYS A 1 107 ? -4.992 -4.234 18.415 1.00 83.00 107 LYS A N 1
ATOM 907 C CA . LYS A 1 107 ? -4.301 -5.527 18.325 1.00 83.00 107 LYS A CA 1
ATOM 908 C C . LYS A 1 107 ? -5.182 -6.531 17.580 1.00 83.00 107 LYS A C 1
ATOM 910 O O . LYS A 1 107 ? -5.976 -7.261 18.174 1.00 83.00 107 LYS A O 1
ATOM 915 N N . LEU A 1 108 ? -5.053 -6.531 16.254 1.00 82.19 108 LEU A N 1
ATOM 916 C CA . LEU A 1 108 ? -5.910 -7.310 15.361 1.00 82.19 108 LEU A CA 1
ATOM 917 C C . LEU A 1 108 ? -5.552 -8.801 15.340 1.00 82.19 108 LEU A C 1
ATOM 919 O O . LEU A 1 108 ? -6.469 -9.601 15.278 1.00 82.19 108 LEU A O 1
ATOM 923 N N . SER A 1 109 ? -4.271 -9.186 15.457 1.00 81.50 109 SER A N 1
ATOM 924 C CA . SER A 1 109 ? -3.769 -10.583 15.475 1.00 81.50 109 SER A CA 1
ATOM 925 C C . SER A 1 109 ? -4.602 -11.566 14.627 1.00 81.50 109 SER A C 1
ATOM 927 O O . SER A 1 109 ? -5.068 -12.583 15.150 1.00 81.50 109 SER A O 1
ATOM 929 N N . ILE A 1 110 ? -4.856 -11.226 13.359 1.00 85.56 110 ILE A N 1
ATOM 930 C CA . ILE A 1 110 ? -5.671 -12.018 12.429 1.00 85.56 110 ILE A CA 1
ATOM 931 C C . ILE A 1 110 ? -4.729 -12.870 11.584 1.00 85.56 110 ILE A C 1
ATOM 933 O O . ILE A 1 110 ? -3.809 -12.347 10.968 1.00 85.56 110 ILE A O 1
ATOM 937 N N . ASN A 1 111 ? -4.965 -14.181 11.535 1.00 88.25 111 ASN A N 1
ATOM 938 C CA . ASN A 1 111 ? -4.176 -15.070 10.688 1.00 88.25 111 ASN A CA 1
ATOM 939 C C . ASN A 1 111 ? -4.652 -14.972 9.233 1.00 88.25 111 ASN A C 1
ATOM 941 O O . ASN A 1 111 ? -5.844 -15.162 8.953 1.00 88.25 111 ASN A O 1
ATOM 945 N N . ILE A 1 112 ? -3.708 -14.726 8.326 1.00 87.44 112 ILE A N 1
ATOM 946 C CA . ILE A 1 112 ? -3.923 -14.669 6.879 1.00 87.44 112 ILE A CA 1
ATOM 947 C C . ILE A 1 112 ? -3.146 -15.821 6.242 1.00 87.44 112 ILE A C 1
ATOM 949 O O . ILE A 1 112 ? -1.955 -16.013 6.496 1.00 87.44 112 ILE A O 1
ATOM 953 N N . LYS A 1 113 ? -3.824 -16.614 5.411 1.00 85.62 113 LYS A N 1
ATOM 954 C CA . LYS A 1 113 ? -3.179 -17.734 4.721 1.00 85.62 113 LYS A CA 1
ATOM 955 C C . LYS A 1 113 ? -2.162 -17.210 3.704 1.00 85.62 113 LYS A C 1
ATOM 957 O O . LYS A 1 113 ? -2.459 -16.279 2.964 1.00 85.62 113 LYS A O 1
ATOM 962 N N . ASP A 1 114 ? -0.989 -17.844 3.634 1.00 84.62 114 ASP A N 1
ATOM 963 C CA . ASP A 1 114 ? 0.055 -17.530 2.647 1.00 84.62 114 ASP A CA 1
ATOM 964 C C . ASP A 1 114 ? 0.508 -16.050 2.674 1.00 84.62 114 ASP A C 1
ATOM 966 O O . ASP A 1 114 ? 0.918 -15.491 1.656 1.00 84.62 114 ASP A O 1
ATOM 970 N N . GLU A 1 115 ? 0.456 -15.394 3.842 1.00 83.44 115 GLU A N 1
ATOM 971 C CA . GLU A 1 115 ? 0.793 -13.967 3.990 1.00 83.44 115 GLU A CA 1
ATOM 972 C C . GLU A 1 115 ? 2.232 -13.621 3.578 1.00 83.44 115 GLU A C 1
ATOM 974 O O . GLU A 1 115 ? 2.486 -12.551 3.031 1.00 83.44 115 GLU A O 1
ATOM 979 N N . ASN A 1 116 ? 3.167 -14.553 3.773 1.00 81.81 116 ASN A N 1
ATOM 980 C CA . ASN A 1 116 ? 4.579 -14.383 3.426 1.00 81.81 116 ASN A CA 1
ATOM 981 C C . ASN A 1 116 ? 4.926 -15.004 2.065 1.00 81.81 116 ASN A C 1
ATOM 983 O O . ASN A 1 116 ? 6.089 -15.022 1.662 1.00 81.81 116 ASN A O 1
ATOM 987 N N . ARG A 1 117 ? 3.927 -15.524 1.341 1.00 80.81 117 ARG A N 1
ATOM 988 C CA . ARG A 1 117 ? 4.133 -16.198 0.063 1.00 80.81 117 ARG A CA 1
ATOM 9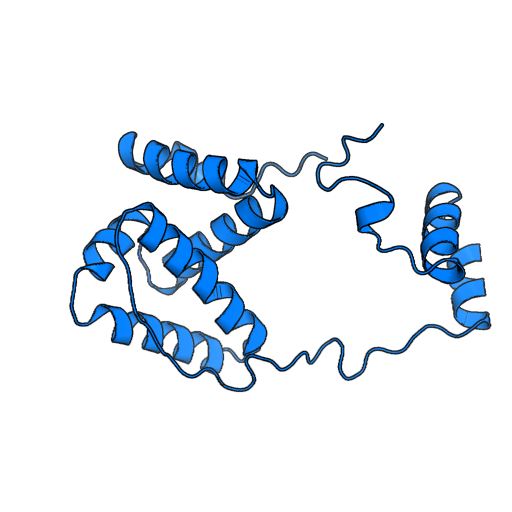89 C C . ARG A 1 117 ? 4.183 -15.184 -1.078 1.00 80.81 117 ARG A C 1
ATOM 991 O O . ARG A 1 117 ? 3.232 -14.431 -1.315 1.00 80.81 117 ARG A O 1
ATOM 998 N N . ASN A 1 118 ? 5.282 -15.188 -1.827 1.00 72.75 118 ASN A N 1
ATOM 999 C CA . ASN A 1 118 ? 5.459 -14.341 -3.003 1.00 72.75 118 ASN A CA 1
ATOM 1000 C C . ASN A 1 118 ? 5.364 -15.171 -4.289 1.00 72.75 118 ASN A C 1
ATOM 1002 O O . ASN A 1 118 ? 6.368 -15.584 -4.862 1.00 72.75 118 ASN A O 1
ATOM 1006 N N . ILE A 1 119 ? 4.132 -15.359 -4.767 1.00 70.38 119 ILE A N 1
ATOM 1007 C CA . ILE A 1 119 ? 3.830 -16.158 -5.967 1.00 70.38 119 ILE A CA 1
ATOM 1008 C C . ILE A 1 119 ? 4.549 -15.616 -7.216 1.00 70.38 119 ILE A C 1
ATOM 1010 O O . ILE A 1 119 ? 4.914 -16.387 -8.100 1.00 70.38 119 ILE A O 1
ATOM 1014 N N . ARG A 1 120 ? 4.763 -14.292 -7.307 1.00 68.56 120 ARG A N 1
ATOM 1015 C CA . ARG A 1 120 ? 5.429 -13.678 -8.469 1.00 68.56 120 ARG A CA 1
ATOM 1016 C C . ARG A 1 120 ? 6.904 -14.046 -8.533 1.00 68.56 120 ARG A C 1
ATOM 1018 O O . ARG A 1 120 ? 7.384 -14.361 -9.614 1.00 68.56 120 ARG A O 1
ATOM 1025 N N . SER A 1 121 ? 7.584 -14.037 -7.391 1.00 70.88 121 SER A N 1
ATOM 1026 C CA . SER A 1 121 ? 9.009 -14.359 -7.317 1.00 70.88 121 SER A CA 1
ATOM 1027 C C . SER A 1 121 ? 9.290 -15.864 -7.320 1.00 70.88 121 SER A C 1
ATOM 1029 O O . SER A 1 121 ? 10.377 -16.261 -7.716 1.00 70.88 121 SER A O 1
ATOM 1031 N N . GLU A 1 122 ? 8.327 -16.714 -6.938 1.00 77.75 122 GLU A N 1
ATOM 1032 C CA . GLU A 1 122 ? 8.504 -18.181 -6.919 1.00 77.75 122 GLU A CA 1
ATOM 1033 C C . GLU A 1 122 ? 8.904 -18.767 -8.281 1.00 77.75 122 GLU A C 1
ATOM 1035 O O . GLU A 1 122 ? 9.706 -19.694 -8.336 1.00 77.75 122 GLU A O 1
ATOM 1040 N N . ASN A 1 123 ? 8.368 -18.219 -9.375 1.00 82.25 123 ASN A N 1
ATOM 1041 C CA . ASN A 1 123 ? 8.630 -18.697 -10.738 1.00 82.25 123 ASN A CA 1
ATOM 1042 C C . ASN A 1 123 ? 9.408 -17.678 -11.587 1.00 82.25 123 ASN A C 1
ATOM 1044 O O . ASN A 1 123 ? 9.453 -17.791 -12.815 1.00 82.25 123 ASN A O 1
ATOM 1048 N N . GLU A 1 124 ? 9.979 -16.649 -10.962 1.00 85.44 124 GLU A N 1
ATOM 1049 C CA . GLU A 1 124 ? 10.715 -15.608 -11.671 1.00 85.44 124 GLU A CA 1
ATOM 1050 C C . GLU A 1 124 ? 12.065 -16.151 -12.161 1.00 85.44 124 GLU A C 1
ATOM 1052 O O . GLU A 1 124 ? 12.871 -16.667 -11.387 1.00 85.44 124 GLU A O 1
ATOM 1057 N N . ARG A 1 125 ? 12.322 -16.041 -13.470 1.00 89.12 125 ARG A N 1
ATOM 1058 C CA . ARG A 1 125 ? 13.587 -16.454 -14.091 1.00 89.12 125 ARG A CA 1
ATOM 1059 C C . ARG A 1 125 ? 14.348 -15.239 -14.599 1.00 89.12 125 ARG A C 1
ATOM 1061 O O . ARG A 1 125 ? 13.785 -14.369 -15.258 1.00 89.12 125 ARG A O 1
ATOM 1068 N N . VAL A 1 126 ? 15.661 -15.245 -14.388 1.00 89.69 126 VAL A N 1
ATOM 1069 C CA . VAL A 1 126 ? 16.568 -14.252 -14.972 1.00 89.69 126 VAL A CA 1
ATOM 1070 C C . VAL A 1 126 ? 16.719 -14.490 -16.489 1.00 89.69 126 VAL A C 1
ATOM 1072 O O . VAL A 1 126 ? 16.915 -15.641 -16.905 1.00 89.69 126 VAL A O 1
ATOM 1075 N N . PRO A 1 127 ? 16.652 -13.440 -17.333 1.00 92.69 127 PRO A N 1
ATOM 1076 C CA . PRO A 1 127 ? 16.925 -13.553 -18.765 1.00 92.69 127 PRO A CA 1
ATOM 1077 C C . PRO A 1 127 ? 18.307 -14.156 -19.050 1.00 92.69 127 PRO A C 1
ATOM 1079 O O . PRO A 1 127 ? 19.282 -13.865 -18.357 1.00 92.69 127 PRO A O 1
ATOM 1082 N N . ASN A 1 128 ? 18.415 -14.976 -20.094 1.00 94.69 128 ASN A N 1
ATOM 1083 C CA . ASN A 1 128 ? 19.702 -15.490 -20.559 1.00 94.69 128 ASN A CA 1
ATOM 1084 C C . ASN A 1 128 ? 20.445 -14.445 -21.421 1.00 94.69 128 ASN A C 1
ATOM 1086 O O . ASN A 1 128 ? 19.905 -13.391 -21.763 1.00 94.69 128 ASN A O 1
ATOM 1090 N N . LYS A 1 129 ? 21.698 -14.735 -21.799 1.00 94.75 129 LYS A N 1
ATOM 1091 C CA . LYS A 1 129 ? 22.544 -13.800 -22.566 1.00 94.75 129 LYS A CA 1
ATOM 1092 C C . LYS A 1 129 ? 21.934 -13.397 -23.915 1.00 94.75 129 LYS A C 1
ATOM 1094 O O . LYS A 1 129 ? 22.043 -12.237 -24.309 1.00 94.75 129 LYS A O 1
ATOM 1099 N N . GLU A 1 130 ? 21.290 -14.325 -24.620 1.00 96.62 130 GLU A N 1
ATOM 1100 C CA . GLU A 1 130 ? 20.662 -14.040 -25.915 1.00 96.62 130 GLU A CA 1
ATOM 1101 C C . GLU A 1 130 ? 19.411 -13.171 -25.760 1.00 96.62 130 GLU A C 1
ATOM 1103 O O . GLU A 1 130 ? 19.214 -12.223 -26.523 1.00 96.62 130 GLU A O 1
ATOM 1108 N N . GLU A 1 131 ? 18.586 -13.470 -24.757 1.00 96.56 131 GLU A N 1
ATOM 1109 C CA . GLU A 1 131 ? 17.394 -12.702 -24.393 1.00 96.56 131 GLU A CA 1
ATOM 1110 C C . GLU A 1 131 ? 17.769 -11.279 -23.976 1.00 96.56 131 GLU A C 1
ATOM 1112 O O . GLU A 1 131 ? 17.203 -10.319 -24.502 1.00 96.56 131 GLU A O 1
ATOM 1117 N N . LEU A 1 132 ? 18.788 -11.123 -23.126 1.00 96.19 132 LEU A N 1
ATOM 1118 C CA . LEU A 1 132 ? 19.326 -9.816 -22.752 1.00 96.19 132 LEU A CA 1
ATOM 1119 C C . LEU A 1 132 ? 19.838 -9.052 -23.981 1.00 96.19 132 LEU A C 1
ATOM 1121 O O . LEU A 1 132 ? 19.533 -7.872 -24.154 1.00 96.19 132 LEU A O 1
ATOM 1125 N N . GLY A 1 133 ? 20.552 -9.731 -24.884 1.00 96.69 133 GLY A N 1
ATOM 1126 C CA . GLY A 1 133 ? 20.999 -9.144 -26.146 1.00 96.69 133 GLY A CA 1
ATOM 1127 C C . GLY A 1 133 ? 19.840 -8.650 -27.021 1.00 96.69 133 GLY A C 1
ATOM 1128 O O . GLY A 1 133 ? 19.943 -7.584 -27.630 1.00 96.69 133 GLY A O 1
ATOM 1129 N N . LYS A 1 134 ? 18.719 -9.384 -27.072 1.00 97.38 134 LYS A N 1
ATOM 1130 C CA . LYS A 1 134 ? 17.498 -8.954 -27.779 1.00 97.38 134 LYS A CA 1
ATOM 1131 C C . LYS A 1 134 ? 16.882 -7.714 -27.123 1.00 97.38 134 LYS A C 1
ATOM 1133 O O . LYS A 1 134 ? 16.566 -6.766 -27.840 1.00 97.38 134 LYS A O 1
ATOM 1138 N N . ILE A 1 135 ? 16.782 -7.682 -25.791 1.00 96.44 135 ILE A N 1
ATOM 1139 C CA . ILE A 1 135 ? 16.265 -6.526 -25.035 1.00 96.44 135 ILE A CA 1
ATOM 1140 C C . ILE A 1 135 ? 17.092 -5.270 -25.341 1.00 96.44 135 ILE A C 1
ATOM 1142 O O . ILE A 1 135 ? 16.533 -4.238 -25.708 1.00 96.44 135 ILE A O 1
ATOM 1146 N N . LEU A 1 136 ? 18.424 -5.362 -25.266 1.00 96.69 136 LEU A N 1
ATOM 1147 C CA . LEU A 1 136 ? 19.320 -4.225 -25.504 1.00 96.69 136 LEU A CA 1
ATOM 1148 C C . LEU A 1 136 ? 19.218 -3.668 -26.932 1.00 96.69 136 LEU A C 1
ATOM 1150 O O . LEU A 1 136 ? 19.304 -2.451 -27.120 1.00 96.69 136 LEU A O 1
ATOM 1154 N N . ARG A 1 137 ? 19.020 -4.532 -27.938 1.00 96.62 137 ARG A N 1
ATOM 1155 C CA . ARG A 1 137 ? 18.850 -4.108 -29.339 1.00 96.62 137 ARG A CA 1
ATOM 1156 C C . ARG A 1 137 ? 17.521 -3.395 -29.585 1.00 96.62 137 ARG A C 1
ATOM 1158 O O . ARG A 1 137 ? 17.508 -2.432 -30.343 1.00 96.62 137 ARG A O 1
ATOM 1165 N N . MET A 1 138 ? 16.444 -3.835 -28.934 1.00 97.00 138 MET A N 1
ATOM 1166 C CA . MET A 1 138 ? 15.111 -3.232 -29.079 1.00 97.00 138 MET A CA 1
ATOM 1167 C C . MET A 1 138 ? 14.917 -1.965 -28.236 1.00 97.00 138 MET A C 1
ATOM 1169 O O . MET A 1 138 ? 14.036 -1.159 -28.526 1.00 97.00 138 MET A O 1
ATOM 1173 N N . ALA A 1 139 ? 15.720 -1.779 -27.188 1.00 95.75 139 ALA A N 1
ATOM 1174 C CA . ALA A 1 139 ? 15.634 -0.625 -26.306 1.00 95.75 139 ALA A CA 1
ATOM 1175 C C . ALA A 1 139 ? 16.061 0.687 -26.996 1.00 95.75 139 ALA A C 1
ATOM 1177 O O . ALA A 1 139 ? 17.012 0.722 -27.786 1.00 95.75 139 ALA A O 1
ATOM 1178 N N . THR A 1 140 ? 15.405 1.791 -26.620 1.00 96.81 140 THR A N 1
ATOM 1179 C CA . THR A 1 140 ? 15.845 3.155 -26.961 1.00 96.81 140 THR A CA 1
ATOM 1180 C C . THR A 1 140 ? 17.233 3.440 -26.368 1.00 96.81 140 THR A C 1
ATOM 1182 O O . THR A 1 140 ? 17.619 2.779 -25.400 1.00 96.81 140 THR A O 1
ATOM 1185 N N . PRO A 1 141 ? 17.992 4.437 -26.869 1.00 95.44 141 PRO A N 1
ATOM 1186 C CA . PRO A 1 141 ? 19.319 4.751 -26.330 1.00 95.44 141 PRO A CA 1
ATOM 1187 C C . PRO A 1 141 ? 19.332 4.962 -24.807 1.00 95.44 141 PRO A C 1
ATOM 1189 O O . PRO A 1 141 ? 20.164 4.374 -24.121 1.00 95.44 141 PRO A O 1
ATOM 1192 N N . ARG A 1 142 ? 18.352 5.703 -24.262 1.00 92.62 142 ARG A N 1
ATOM 1193 C CA . ARG A 1 142 ? 18.196 5.901 -22.809 1.00 92.62 142 ARG A CA 1
ATOM 1194 C C . ARG A 1 142 ? 17.921 4.584 -22.079 1.00 92.62 142 ARG A C 1
ATOM 1196 O O . ARG A 1 142 ? 18.605 4.268 -21.111 1.00 92.62 142 ARG A O 1
ATOM 1203 N N . ALA A 1 143 ? 16.953 3.798 -22.553 1.00 94.19 143 ALA A N 1
ATOM 1204 C CA . ALA A 1 143 ? 16.598 2.532 -21.916 1.00 94.19 143 ALA A CA 1
ATOM 1205 C C . ALA A 1 143 ? 17.750 1.516 -21.965 1.00 94.19 143 ALA A C 1
ATOM 1207 O O . ALA A 1 143 ? 17.947 0.769 -21.012 1.00 94.19 143 ALA A O 1
ATOM 1208 N N . ARG A 1 144 ? 18.555 1.517 -23.035 1.00 96.25 144 ARG A N 1
ATOM 1209 C CA . ARG A 1 144 ? 19.724 0.642 -23.173 1.00 96.25 144 ARG A CA 1
ATOM 1210 C C . ARG A 1 144 ? 20.758 0.892 -22.077 1.00 96.25 144 ARG A C 1
ATOM 1212 O O . ARG A 1 144 ? 21.287 -0.076 -21.537 1.00 96.25 144 ARG A O 1
ATOM 1219 N N . VAL A 1 145 ? 21.012 2.153 -21.721 1.00 93.88 145 VAL A N 1
ATOM 1220 C CA . VAL A 1 145 ? 21.907 2.512 -20.606 1.00 93.88 145 VAL A CA 1
ATOM 1221 C C . VAL A 1 145 ? 21.348 1.997 -19.281 1.00 93.88 145 VAL A C 1
ATOM 1223 O O . VAL A 1 145 ? 22.047 1.277 -18.572 1.00 93.88 145 VAL A O 1
ATOM 1226 N N . SER A 1 146 ? 20.074 2.269 -18.979 1.00 93.75 146 SER A N 1
ATOM 1227 C CA . SER A 1 146 ? 19.438 1.804 -17.737 1.00 93.75 146 SER A CA 1
ATOM 1228 C C . SER A 1 146 ? 19.430 0.276 -17.614 1.00 93.75 146 SER A C 1
ATOM 1230 O O . SER A 1 146 ? 19.792 -0.257 -16.568 1.00 93.75 146 SER A O 1
ATOM 1232 N N . VAL A 1 147 ? 19.076 -0.445 -18.686 1.00 95.06 147 VAL A N 1
ATOM 1233 C CA . VAL A 1 147 ? 19.109 -1.918 -18.716 1.00 95.06 147 VAL A CA 1
ATOM 1234 C C . VAL A 1 147 ? 20.529 -2.436 -18.512 1.00 95.06 147 VAL A C 1
ATOM 1236 O O . VAL A 1 147 ? 20.713 -3.400 -17.777 1.00 95.06 147 VAL A O 1
ATOM 1239 N N . SER A 1 148 ? 21.532 -1.793 -19.114 1.00 95.06 148 SER A N 1
ATOM 1240 C CA . SER A 1 148 ? 22.934 -2.197 -18.954 1.00 95.06 148 SER A CA 1
ATOM 1241 C C . SER A 1 148 ? 23.404 -2.024 -17.509 1.00 95.06 148 SER A C 1
ATOM 1243 O O . SER A 1 148 ? 24.025 -2.931 -16.961 1.00 95.06 148 SER A O 1
ATOM 1245 N N . LEU A 1 149 ? 23.058 -0.907 -16.863 1.00 94.50 149 LEU A N 1
ATOM 1246 C CA . LEU A 1 149 ? 23.366 -0.684 -15.450 1.00 94.50 149 LEU A CA 1
ATOM 1247 C C . LEU A 1 149 ? 22.734 -1.776 -14.574 1.00 94.50 149 LEU A C 1
ATOM 1249 O O . LEU A 1 149 ? 23.437 -2.448 -13.830 1.00 94.50 149 LEU A O 1
ATOM 1253 N N . MET A 1 150 ? 21.437 -2.049 -14.727 1.00 94.56 150 MET A N 1
ATOM 1254 C CA . MET A 1 150 ? 20.778 -3.101 -13.938 1.00 94.56 150 MET A CA 1
ATOM 1255 C C . MET A 1 150 ? 21.369 -4.495 -14.203 1.00 94.56 150 MET A C 1
ATOM 1257 O O . MET A 1 150 ? 21.632 -5.242 -13.264 1.00 94.56 150 MET A O 1
ATOM 1261 N N . ALA A 1 151 ? 21.610 -4.847 -15.469 1.00 94.12 151 ALA A N 1
ATOM 1262 C CA . ALA A 1 151 ? 22.044 -6.190 -15.851 1.00 94.12 151 ALA A CA 1
ATOM 1263 C C . ALA A 1 151 ? 23.502 -6.498 -15.478 1.00 94.12 151 ALA A C 1
ATOM 1265 O O . ALA A 1 151 ? 23.810 -7.645 -15.160 1.00 94.12 151 ALA A O 1
ATOM 1266 N N . TYR A 1 152 ? 24.397 -5.507 -15.537 1.00 93.31 152 TYR A N 1
ATOM 1267 C CA . TYR A 1 152 ? 25.835 -5.728 -15.346 1.00 93.31 152 TYR A CA 1
ATOM 1268 C C . TYR A 1 152 ? 26.353 -5.343 -13.961 1.00 93.31 152 TYR A C 1
ATOM 1270 O O . TYR A 1 152 ? 27.406 -5.839 -13.570 1.00 93.31 152 TYR A O 1
ATOM 1278 N N . THR A 1 153 ? 25.643 -4.497 -13.207 1.00 93.62 153 THR A N 1
ATOM 1279 C CA . THR A 1 153 ? 26.069 -4.097 -11.853 1.00 93.62 153 THR A CA 1
ATOM 1280 C C . THR A 1 153 ? 25.070 -4.477 -10.762 1.00 93.62 153 THR A C 1
ATOM 1282 O O . THR A 1 153 ? 25.377 -4.327 -9.582 1.00 93.62 153 THR A O 1
ATOM 1285 N N . GLY A 1 154 ? 23.891 -4.996 -11.124 1.00 89.81 154 GLY A N 1
ATOM 1286 C CA . GLY A 1 154 ? 22.866 -5.400 -10.160 1.00 89.81 154 GLY A CA 1
ATOM 1287 C C . GLY A 1 154 ? 22.179 -4.223 -9.464 1.00 89.81 154 GLY A C 1
ATOM 1288 O O . GLY A 1 154 ? 21.589 -4.402 -8.397 1.00 89.81 154 GLY A O 1
ATOM 1289 N N . LEU A 1 155 ? 22.261 -3.015 -10.034 1.00 92.88 155 LEU A N 1
ATOM 1290 C CA . LEU A 1 155 ? 21.578 -1.845 -9.488 1.00 92.88 155 LEU A CA 1
ATOM 1291 C C . LEU A 1 155 ? 20.062 -2.045 -9.487 1.00 92.88 155 LEU A C 1
ATOM 1293 O O . LEU A 1 155 ? 19.477 -2.548 -10.448 1.00 92.88 155 LEU A O 1
ATOM 1297 N N . ARG A 1 156 ? 19.417 -1.598 -8.406 1.00 89.31 156 ARG A N 1
ATOM 1298 C CA . ARG A 1 156 ? 17.958 -1.518 -8.350 1.00 89.31 156 ARG A CA 1
ATOM 1299 C C . ARG A 1 156 ? 17.487 -0.347 -9.217 1.00 89.31 156 ARG A C 1
ATOM 1301 O O . ARG A 1 156 ? 18.170 0.678 -9.245 1.00 89.31 156 ARG A O 1
ATOM 1308 N N . PRO A 1 157 ? 16.315 -0.447 -9.869 1.00 87.69 157 PRO A N 1
ATOM 1309 C CA . PRO A 1 157 ? 15.757 0.661 -10.644 1.00 87.69 157 PRO A CA 1
ATOM 1310 C C . PRO A 1 157 ? 15.694 1.977 -9.856 1.00 87.69 157 PRO A C 1
ATOM 1312 O O . PRO A 1 157 ? 16.032 3.024 -10.390 1.00 87.69 157 PRO A O 1
ATOM 1315 N N . GLU A 1 158 ? 15.353 1.902 -8.567 1.00 86.06 158 GLU A N 1
ATOM 1316 C CA . GLU A 1 158 ? 15.249 3.044 -7.643 1.00 86.06 158 GLU A CA 1
ATOM 1317 C C . GLU A 1 158 ? 16.591 3.737 -7.341 1.00 86.06 158 GLU A C 1
ATOM 1319 O O . GLU A 1 158 ? 16.612 4.793 -6.726 1.00 86.06 158 GLU A O 1
ATOM 1324 N N . THR A 1 159 ? 17.730 3.156 -7.733 1.00 88.25 159 THR A N 1
ATOM 1325 C CA . THR A 1 159 ? 19.044 3.819 -7.636 1.00 88.25 159 THR A CA 1
ATOM 1326 C C . THR A 1 159 ? 19.377 4.616 -8.897 1.00 88.25 159 THR A C 1
ATOM 1328 O O . THR A 1 159 ? 20.271 5.456 -8.876 1.00 88.25 159 THR A O 1
ATOM 1331 N N . LEU A 1 160 ? 18.687 4.346 -10.008 1.00 87.75 160 LEU A N 1
ATOM 1332 C CA . LEU A 1 160 ? 18.900 5.037 -11.281 1.00 87.75 160 LEU A CA 1
ATOM 1333 C C . LEU A 1 160 ? 18.085 6.324 -11.407 1.00 87.75 160 LEU A C 1
ATOM 1335 O O . LEU A 1 160 ? 18.337 7.080 -12.343 1.00 87.75 160 LEU A O 1
ATOM 1339 N N . GLY A 1 161 ? 17.127 6.542 -10.507 1.00 84.06 161 GLY A N 1
ATOM 1340 C CA . GLY A 1 161 ? 16.469 7.826 -10.355 1.00 84.06 161 GLY A CA 1
ATOM 1341 C C . GLY A 1 161 ? 15.474 7.886 -9.208 1.00 84.06 161 GLY A C 1
ATOM 1342 O O . GLY A 1 161 ? 15.343 6.919 -8.453 1.00 84.06 161 GLY A O 1
ATOM 1343 N N . ASP A 1 162 ? 14.786 9.018 -9.066 1.00 83.94 162 ASP A N 1
ATOM 1344 C CA . ASP A 1 162 ? 13.851 9.245 -7.963 1.00 83.94 162 ASP A CA 1
ATOM 1345 C C . ASP A 1 162 ? 12.391 8.886 -8.316 1.00 83.94 162 ASP A C 1
ATOM 1347 O O . ASP A 1 162 ? 12.011 8.724 -9.479 1.00 83.94 162 ASP A O 1
ATOM 1351 N N . TYR A 1 163 ? 11.557 8.703 -7.287 1.00 81.06 163 TYR A N 1
ATOM 1352 C CA . TYR A 1 163 ? 10.155 8.297 -7.455 1.00 81.06 163 TYR A CA 1
ATOM 1353 C C . TYR A 1 163 ? 9.287 9.356 -8.152 1.00 81.06 163 TYR A C 1
ATOM 1355 O O . TYR A 1 163 ? 8.333 9.008 -8.851 1.00 81.06 163 TYR A O 1
ATOM 1363 N N . GLU A 1 164 ? 9.593 10.638 -7.950 1.00 81.81 164 GLU A N 1
ATOM 1364 C CA . GLU A 1 164 ? 8.853 11.765 -8.524 1.00 81.81 164 GLU A CA 1
ATOM 1365 C C . GLU A 1 164 ? 9.366 12.124 -9.938 1.00 81.81 164 GLU A C 1
ATOM 1367 O O . GLU A 1 164 ? 8.699 12.862 -10.668 1.00 81.81 164 GLU A O 1
ATOM 1372 N N . GLY A 1 165 ? 10.492 11.540 -10.363 1.00 79.00 165 GLY A N 1
ATOM 1373 C CA . GLY A 1 165 ? 11.194 11.823 -11.611 1.00 79.00 165 GLY A CA 1
ATOM 1374 C C . GLY A 1 165 ? 11.750 13.246 -11.669 1.00 79.00 165 GLY A C 1
ATOM 1375 O O . GLY A 1 165 ? 11.751 13.845 -12.746 1.00 79.00 165 GLY A O 1
ATOM 1376 N N . THR A 1 166 ? 12.126 13.813 -10.519 1.00 80.69 166 THR A N 1
ATOM 1377 C CA . THR A 1 166 ? 12.620 15.197 -10.387 1.00 80.69 166 THR A CA 1
ATOM 1378 C C . THR A 1 166 ? 14.138 15.320 -10.434 1.00 80.69 166 THR A C 1
ATOM 1380 O O . THR A 1 166 ? 14.668 16.428 -10.455 1.00 80.69 166 THR A O 1
ATOM 1383 N N . ASP A 1 167 ? 14.835 14.197 -10.495 1.00 72.81 167 ASP A N 1
ATOM 1384 C CA . ASP A 1 167 ? 16.273 14.063 -10.616 1.00 72.81 167 ASP A CA 1
ATOM 1385 C C . ASP A 1 167 ? 16.721 14.348 -12.058 1.00 72.81 167 ASP A C 1
ATOM 1387 O O . ASP A 1 167 ? 17.135 13.467 -12.810 1.00 72.81 167 ASP A O 1
ATOM 1391 N N . CYS A 1 168 ? 16.581 15.605 -12.478 1.00 55.06 168 CYS A N 1
ATOM 1392 C CA . CYS A 1 168 ? 17.100 16.128 -13.743 1.00 55.06 168 CYS A CA 1
ATOM 1393 C C . CYS A 1 168 ? 17.725 17.507 -13.534 1.00 55.06 168 CYS A C 1
ATOM 1395 O O . CYS A 1 168 ? 17.058 18.357 -12.903 1.00 55.06 168 CYS A O 1
#

Sequence (168 aa):
MTREPKYKKYITEGSPEFNLQLKRWYENLKAHSVITAETYFRHLLLWCDRDNTNPMELLELARREDFRYRIMDVIRRFEAEGKAGSYISYAEKPLISWLKFNGINVKLSINIKDENRNIRSENERVPNKEELGKILRMATPRARVSVSLMAYTGLRPETLGDYEGTDC

pLDDT: mean 84.54, std 13.65, range [30.58, 97.38]

Secondary structure (DSSP, 8-state):
-----TTTHHHHSS-HHHHHHHHHHHHHHHTT-HHHHHHHHHHHHHHHHHTT--HHHHHHHTTSTTHHHHHHHHHHHHHHTT--HHHHHHHHHHHHHHHHHTT---------TTTT--HHHHT--PPPHHHHHHHHHHS-HHHHHHHHHHHHH---GGGSS-TTS---

Radius of gyration: 20.28 Å; chains: 1; bounding box: 45×39×50 Å